Protein AF-A0A9E0SIG8-F1 (afdb_monomer)

Structure (mmCIF, N/CA/C/O backbone):
data_AF-A0A9E0SIG8-F1
#
_entry.id   AF-A0A9E0SIG8-F1
#
loop_
_atom_site.group_PDB
_atom_site.id
_atom_site.type_symbol
_atom_site.label_atom_id
_atom_site.label_alt_id
_atom_site.label_comp_id
_atom_site.label_asym_id
_atom_site.label_entity_id
_atom_site.label_seq_id
_atom_site.pdbx_PDB_ins_code
_atom_site.Cartn_x
_atom_site.Cartn_y
_atom_site.Cartn_z
_atom_site.occupancy
_atom_site.B_iso_or_equiv
_atom_site.auth_seq_id
_atom_site.auth_comp_id
_atom_site.auth_asym_id
_atom_site.auth_atom_id
_atom_site.pdbx_PDB_model_num
ATOM 1 N N . MET A 1 1 ? 1.093 10.801 -7.361 1.00 58.91 1 MET A N 1
ATOM 2 C CA . MET A 1 1 ? 0.793 11.575 -8.590 1.00 58.91 1 MET A CA 1
ATOM 3 C C . MET A 1 1 ? 2.031 12.045 -9.368 1.00 58.91 1 MET A C 1
ATOM 5 O O . MET A 1 1 ? 1.881 12.309 -10.548 1.00 58.91 1 MET A O 1
ATOM 9 N N . LEU A 1 2 ? 3.248 12.079 -8.802 1.00 78.19 2 LEU A N 1
ATOM 10 C CA . LEU A 1 2 ? 4.455 12.501 -9.548 1.00 78.19 2 LEU A CA 1
ATOM 11 C C . LEU A 1 2 ? 5.092 11.414 -10.437 1.00 78.19 2 LEU A C 1
ATOM 13 O O . LEU A 1 2 ? 5.922 11.733 -11.277 1.00 78.19 2 LEU A O 1
ATOM 17 N N . ILE A 1 3 ? 4.701 10.145 -10.284 1.00 78.75 3 ILE A N 1
ATOM 18 C CA . ILE A 1 3 ? 5.321 9.007 -10.988 1.00 78.75 3 ILE A CA 1
ATOM 19 C C . ILE A 1 3 ? 5.154 9.115 -12.511 1.00 78.75 3 ILE A C 1
ATOM 21 O O . ILE A 1 3 ? 6.120 8.951 -13.246 1.00 78.75 3 ILE A O 1
ATOM 25 N N . ILE A 1 4 ? 3.948 9.447 -12.985 1.00 82.31 4 ILE A N 1
ATOM 26 C CA . ILE A 1 4 ? 3.665 9.580 -14.424 1.00 82.31 4 ILE A CA 1
ATOM 27 C C . ILE A 1 4 ? 4.472 10.735 -15.023 1.00 82.31 4 ILE A C 1
ATOM 29 O O . ILE A 1 4 ? 5.094 1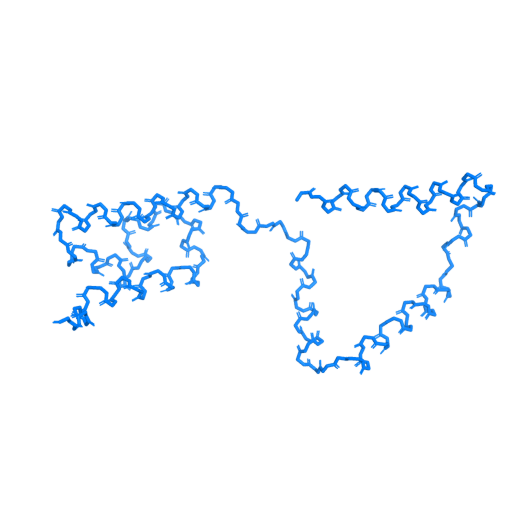0.577 -16.069 1.00 82.31 4 ILE A O 1
ATOM 33 N N . ILE A 1 5 ? 4.514 11.874 -14.327 1.00 88.19 5 ILE A N 1
ATOM 34 C CA . ILE A 1 5 ? 5.310 13.035 -14.738 1.00 88.19 5 ILE A CA 1
ATOM 35 C C . ILE A 1 5 ? 6.795 12.659 -14.786 1.00 88.19 5 ILE A C 1
ATOM 37 O O . ILE A 1 5 ? 7.466 12.957 -15.766 1.00 88.19 5 ILE A O 1
ATOM 41 N N . GLY A 1 6 ? 7.292 11.942 -13.775 1.00 87.62 6 GLY A N 1
ATOM 42 C CA . GLY A 1 6 ? 8.664 11.442 -13.737 1.00 87.62 6 GLY A CA 1
ATOM 43 C C . GLY A 1 6 ? 9.000 10.550 -14.931 1.00 87.62 6 GLY A C 1
ATOM 44 O O . GLY A 1 6 ? 10.016 10.773 -15.581 1.00 87.62 6 GLY A O 1
ATOM 45 N N . TYR A 1 7 ? 8.129 9.598 -15.283 1.00 89.00 7 TYR A N 1
ATOM 46 C CA . TYR A 1 7 ? 8.332 8.767 -16.472 1.00 89.00 7 TYR A CA 1
ATOM 47 C C . TYR A 1 7 ? 8.346 9.586 -17.762 1.00 89.00 7 TYR A C 1
ATOM 49 O O . TYR A 1 7 ? 9.206 9.356 -18.606 1.00 89.00 7 TYR A O 1
ATOM 57 N N . ILE A 1 8 ? 7.453 10.569 -17.908 1.00 92.56 8 ILE A N 1
ATOM 58 C CA . ILE A 1 8 ? 7.448 11.459 -19.077 1.00 92.56 8 ILE A CA 1
ATOM 59 C C . ILE A 1 8 ? 8.768 12.227 -19.172 1.00 92.56 8 ILE A C 1
ATOM 61 O O . ILE A 1 8 ? 9.363 12.268 -20.245 1.00 92.56 8 ILE A O 1
ATOM 65 N N . VAL A 1 9 ? 9.250 12.789 -18.061 1.00 95.06 9 VAL A N 1
ATOM 66 C CA . VAL A 1 9 ? 10.524 13.520 -18.020 1.00 95.06 9 VAL A CA 1
ATOM 67 C C . VAL A 1 9 ? 11.686 12.605 -18.401 1.00 95.06 9 VAL A C 1
ATOM 69 O O . VAL A 1 9 ? 12.466 12.965 -19.274 1.00 95.06 9 VAL A O 1
ATOM 72 N N . VAL A 1 10 ? 11.772 11.399 -17.829 1.00 93.81 10 VAL A N 1
ATOM 73 C CA . VAL A 1 10 ? 12.829 10.425 -18.159 1.00 93.81 10 VAL A CA 1
ATOM 74 C C . VAL A 1 10 ? 12.812 10.073 -19.646 1.00 93.81 10 VAL A C 1
ATOM 76 O O . VAL A 1 10 ? 13.843 10.163 -20.309 1.00 93.81 10 VAL A O 1
ATOM 79 N N . MET A 1 11 ? 11.646 9.716 -20.189 1.00 91.75 11 MET A N 1
ATOM 80 C CA . MET A 1 11 ? 11.507 9.351 -21.601 1.00 91.75 11 MET A CA 1
ATOM 81 C C . MET A 1 11 ? 11.870 10.531 -22.512 1.00 91.75 11 MET A C 1
ATOM 83 O O . MET A 1 11 ? 12.635 10.365 -23.460 1.00 91.75 11 MET A O 1
ATOM 87 N N . ALA A 1 12 ? 11.380 11.734 -22.205 1.00 92.81 12 ALA A N 1
ATOM 88 C CA . ALA A 1 12 ? 11.674 12.937 -22.976 1.00 92.81 12 ALA A CA 1
ATOM 89 C C . ALA A 1 12 ? 13.164 13.303 -22.933 1.00 92.81 12 ALA A C 1
ATOM 91 O O . ALA A 1 12 ? 13.731 13.653 -23.963 1.00 92.81 12 ALA A O 1
ATOM 92 N N . SER A 1 13 ? 13.822 13.184 -21.779 1.00 93.25 13 SER A N 1
ATOM 93 C CA . SER A 1 13 ? 15.255 13.457 -21.656 1.00 93.25 13 SER A CA 1
ATOM 94 C C . SER A 1 13 ? 16.106 12.437 -22.414 1.00 93.25 13 SER A C 1
ATOM 96 O O . SER A 1 13 ? 17.007 12.835 -23.148 1.00 93.25 13 SER A O 1
ATOM 98 N N . VAL A 1 14 ? 15.815 11.138 -22.283 1.00 90.19 14 VAL A N 1
ATOM 99 C CA . VAL A 1 14 ? 16.600 10.069 -22.924 1.00 90.19 14 VAL A CA 1
ATOM 100 C C . VAL A 1 14 ? 16.405 10.075 -24.440 1.00 90.19 14 VAL A C 1
ATOM 102 O O . VAL A 1 14 ? 17.374 10.192 -25.189 1.00 90.19 14 VAL A O 1
ATOM 105 N N . PHE A 1 15 ? 15.158 9.996 -24.911 1.00 89.12 15 PHE A N 1
ATOM 106 C CA . PHE A 1 15 ? 14.876 9.935 -26.347 1.00 89.12 15 PHE A CA 1
ATOM 107 C C . PHE A 1 15 ? 15.035 11.295 -27.022 1.00 89.12 15 PHE A C 1
ATOM 109 O O . PHE A 1 15 ? 15.588 11.371 -28.117 1.00 89.12 15 PHE A O 1
ATOM 116 N N . GLY A 1 16 ? 14.605 12.377 -26.369 1.00 88.62 16 GLY A N 1
ATOM 117 C CA . GLY A 1 16 ? 14.758 13.732 -26.896 1.00 88.62 16 GLY A CA 1
ATOM 118 C C . GLY A 1 16 ? 16.222 14.153 -26.985 1.00 88.62 16 GLY A C 1
ATOM 119 O O . GLY A 1 16 ? 16.634 14.667 -28.019 1.00 88.62 16 GLY A O 1
ATOM 120 N N . GLY A 1 17 ? 17.033 13.875 -25.958 1.00 90.94 17 GLY A N 1
ATOM 121 C CA . GLY A 1 17 ? 18.475 14.138 -25.988 1.00 90.94 17 GLY A CA 1
ATOM 122 C C . GLY A 1 17 ? 19.188 13.388 -27.117 1.00 90.94 17 GLY A C 1
ATOM 123 O O . GLY A 1 17 ? 19.963 13.983 -27.863 1.00 90.94 17 GLY A O 1
ATOM 124 N N . PHE A 1 18 ? 18.872 12.103 -27.296 1.00 87.88 18 PHE A N 1
ATOM 125 C CA . PHE A 1 18 ? 19.456 11.279 -28.356 1.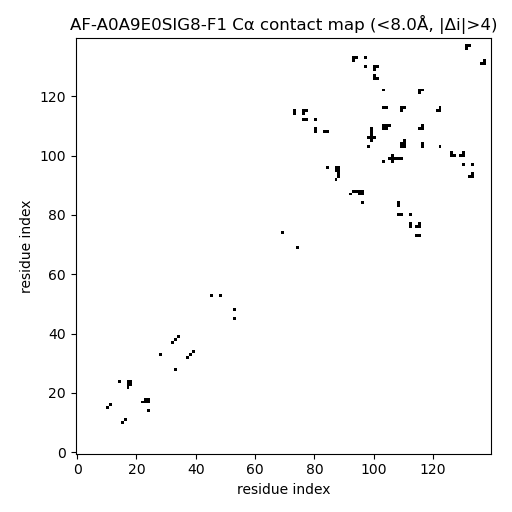00 87.88 18 PHE A CA 1
ATOM 126 C C . PHE A 1 18 ? 19.020 11.712 -29.765 1.00 87.88 18 PHE A C 1
ATOM 128 O O . PHE A 1 18 ? 19.844 11.770 -30.678 1.00 87.88 18 PHE A O 1
ATOM 135 N N . ALA A 1 19 ? 17.745 12.073 -29.940 1.00 88.88 19 ALA A N 1
ATOM 136 C CA . ALA A 1 19 ? 17.232 12.589 -31.206 1.00 88.88 19 ALA A CA 1
ATOM 137 C C . ALA A 1 19 ? 17.842 13.956 -31.563 1.00 88.88 19 ALA A C 1
ATOM 139 O O . ALA A 1 19 ? 18.221 14.171 -32.712 1.00 88.88 19 ALA A O 1
ATOM 140 N N . MET A 1 20 ? 17.997 14.862 -30.587 1.00 90.25 20 MET A N 1
ATOM 141 C CA . MET A 1 20 ? 18.658 16.162 -30.791 1.00 90.25 20 MET A CA 1
ATOM 142 C C . MET A 1 20 ? 20.134 16.018 -31.176 1.00 90.25 20 MET A C 1
ATOM 144 O O . MET A 1 20 ? 20.647 16.833 -31.937 1.00 90.25 20 MET A O 1
ATOM 148 N N . ALA A 1 21 ? 20.807 14.967 -30.704 1.00 87.81 21 ALA A N 1
ATOM 149 C CA . ALA A 1 21 ? 22.166 14.627 -31.118 1.00 87.81 21 ALA A CA 1
ATOM 150 C C . ALA A 1 21 ? 22.251 14.023 -32.541 1.00 87.81 21 ALA A C 1
ATOM 152 O O . ALA A 1 21 ? 23.338 13.664 -32.986 1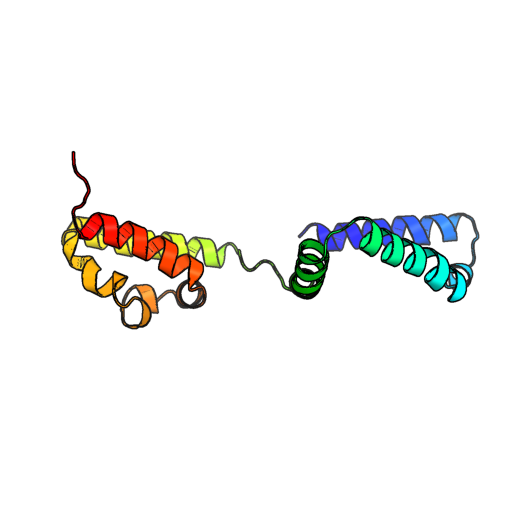.00 87.81 21 ALA A O 1
ATOM 153 N N . GLY A 1 22 ? 21.126 13.897 -33.259 1.00 84.25 22 GLY A N 1
ATOM 154 C CA . GLY A 1 22 ? 21.057 13.324 -34.608 1.00 84.25 22 GLY A CA 1
ATOM 155 C C . GLY A 1 22 ? 20.974 11.794 -34.643 1.00 84.25 22 GLY A C 1
ATOM 156 O O . GLY A 1 22 ? 21.109 11.194 -35.710 1.00 84.25 22 GLY A O 1
ATOM 157 N N . GLY A 1 23 ? 20.760 11.143 -33.495 1.00 83.94 23 GLY A N 1
ATOM 158 C CA . GLY A 1 23 ? 20.668 9.691 -33.388 1.00 83.94 23 GLY A CA 1
ATOM 159 C C . GLY A 1 23 ? 19.349 9.128 -33.929 1.00 83.94 23 GLY A C 1
ATOM 160 O O . GLY A 1 23 ? 18.266 9.649 -33.662 1.00 83.94 23 GLY A O 1
ATOM 161 N N . HIS A 1 24 ? 19.419 8.011 -34.658 1.00 85.50 24 HIS A N 1
ATOM 162 C CA . HIS A 1 24 ? 18.231 7.265 -35.081 1.00 85.50 24 HIS A CA 1
ATOM 163 C C . HIS A 1 24 ? 17.663 6.461 -33.909 1.00 85.50 24 HIS A C 1
ATOM 165 O O . HIS A 1 24 ? 18.273 5.487 -33.479 1.00 85.50 24 HIS A O 1
ATOM 171 N N . LEU A 1 25 ? 16.476 6.824 -33.416 1.00 80.56 25 LEU A N 1
ATOM 172 C CA . LEU A 1 25 ? 15.849 6.198 -32.238 1.00 80.56 25 LEU A CA 1
ATOM 173 C C . LEU A 1 25 ? 15.711 4.669 -32.342 1.00 80.56 25 LEU A C 1
ATOM 175 O O . LEU A 1 25 ? 15.805 3.976 -31.335 1.00 80.56 25 LEU A O 1
ATOM 179 N N . ALA A 1 26 ? 15.545 4.131 -33.554 1.00 80.81 26 ALA A N 1
ATOM 180 C CA . ALA A 1 26 ? 15.494 2.688 -33.788 1.00 80.81 26 ALA A CA 1
ATOM 181 C C . ALA A 1 26 ? 16.800 1.964 -33.405 1.00 80.81 26 ALA A C 1
ATOM 183 O O . ALA A 1 26 ? 16.758 0.798 -33.025 1.00 80.81 26 ALA A O 1
ATOM 184 N N . ALA A 1 27 ? 17.945 2.651 -33.448 1.00 82.69 27 ALA A N 1
ATOM 185 C CA . ALA A 1 27 ? 19.238 2.087 -33.068 1.00 82.69 27 ALA A CA 1
ATOM 186 C C . ALA A 1 27 ? 19.380 1.858 -31.553 1.00 82.69 27 ALA A C 1
ATOM 188 O O . ALA A 1 27 ? 20.245 1.087 -31.151 1.00 82.69 27 ALA A O 1
ATOM 189 N N . LEU A 1 28 ? 18.536 2.496 -30.726 1.00 79.88 28 LEU A N 1
ATOM 190 C CA . LEU A 1 28 ? 18.500 2.287 -29.272 1.00 79.88 28 LEU A CA 1
ATOM 191 C C . LEU A 1 28 ? 17.811 0.974 -28.878 1.00 79.88 28 LEU A C 1
ATOM 193 O O . LEU A 1 28 ? 18.013 0.475 -27.775 1.00 79.88 28 LEU A O 1
ATOM 197 N N . LEU A 1 29 ? 16.964 0.419 -29.749 1.00 80.44 29 LEU A N 1
ATOM 198 C CA . LEU A 1 29 ? 16.235 -0.816 -29.475 1.00 80.44 29 LEU A CA 1
ATOM 199 C C . LEU A 1 29 ? 17.009 -2.017 -30.016 1.00 80.44 29 LEU A C 1
ATOM 201 O O . LEU A 1 29 ? 16.622 -2.630 -31.010 1.00 80.44 29 LEU A O 1
ATOM 205 N N . GLN A 1 30 ? 18.102 -2.367 -29.337 1.00 85.94 30 GLN A N 1
ATOM 206 C CA . GLN A 1 30 ? 18.876 -3.570 -29.633 1.00 85.94 30 GLN A CA 1
ATOM 207 C C . GLN A 1 30 ? 18.506 -4.709 -28.671 1.00 85.94 30 GLN A C 1
ATOM 209 O O . GLN A 1 30 ? 18.767 -4.614 -27.469 1.00 85.94 30 GLN A O 1
ATOM 214 N N . PRO A 1 31 ? 17.946 -5.829 -29.169 1.00 85.81 31 PRO A N 1
ATOM 215 C CA . PRO A 1 31 ? 17.553 -6.952 -28.315 1.00 85.81 31 PRO A CA 1
ATOM 216 C C . PRO A 1 31 ? 18.717 -7.553 -27.516 1.00 85.81 31 PRO A C 1
ATOM 218 O O . PRO A 1 31 ? 18.535 -7.999 -26.385 1.00 85.81 31 PRO A O 1
ATOM 221 N N . ILE A 1 32 ? 19.922 -7.549 -28.096 1.00 90.56 32 ILE A N 1
ATOM 222 C CA . ILE A 1 32 ? 21.124 -8.113 -27.470 1.00 90.56 32 ILE A CA 1
ATOM 223 C C . ILE A 1 32 ? 21.589 -7.235 -26.304 1.00 90.56 32 ILE A C 1
ATOM 225 O O . ILE A 1 32 ? 21.904 -7.756 -25.237 1.00 90.56 32 ILE A O 1
ATOM 229 N N . GLU A 1 33 ? 21.582 -5.910 -26.460 1.00 86.81 33 GLU A N 1
ATOM 230 C CA . GLU A 1 33 ? 21.931 -4.989 -25.372 1.00 86.81 33 GLU A CA 1
ATOM 231 C C . GLU A 1 33 ? 20.928 -5.077 -24.221 1.00 86.81 33 GLU A C 1
ATOM 233 O O . GLU A 1 33 ? 21.327 -5.083 -23.057 1.00 86.81 33 GLU A O 1
ATOM 238 N N . LEU A 1 34 ? 19.638 -5.246 -24.529 1.00 86.38 34 LEU A N 1
ATOM 239 C CA . LEU A 1 34 ? 18.609 -5.452 -23.511 1.00 86.38 34 LEU A CA 1
ATOM 240 C C . LEU A 1 34 ? 18.849 -6.742 -22.709 1.00 86.38 34 LEU A C 1
ATOM 242 O O . LEU A 1 34 ? 18.680 -6.746 -21.491 1.00 86.38 34 LEU A O 1
ATOM 246 N N . LEU A 1 35 ? 19.290 -7.820 -23.367 1.00 92.38 35 LEU A N 1
ATOM 247 C CA . LEU A 1 35 ? 19.668 -9.067 -22.701 1.00 92.38 35 LEU A CA 1
ATOM 248 C C . LEU A 1 35 ? 20.933 -8.901 -21.850 1.00 92.38 35 LEU A C 1
ATOM 250 O O . LEU A 1 35 ? 20.960 -9.372 -20.717 1.00 92.38 35 LEU A O 1
ATOM 254 N N . MET A 1 36 ? 21.968 -8.236 -22.367 1.00 93.44 36 MET A N 1
ATOM 255 C CA . MET A 1 36 ? 23.222 -8.038 -21.635 1.00 93.44 36 MET A CA 1
ATOM 256 C C . MET A 1 36 ? 23.020 -7.146 -20.407 1.00 93.44 36 MET A C 1
ATOM 258 O O . MET A 1 36 ? 23.357 -7.548 -19.297 1.00 93.44 36 MET A O 1
ATOM 262 N N . ILE A 1 37 ? 22.429 -5.962 -20.583 1.00 93.12 37 ILE A N 1
ATOM 263 C CA . ILE A 1 37 ? 22.223 -4.986 -19.505 1.00 93.12 37 ILE A CA 1
ATOM 264 C C . ILE A 1 37 ? 21.131 -5.475 -18.551 1.00 93.12 37 ILE A C 1
ATOM 266 O O . ILE A 1 37 ? 21.334 -5.508 -17.338 1.00 93.12 37 ILE A O 1
ATOM 270 N N . GLY A 1 38 ? 19.981 -5.892 -19.085 1.00 91.31 38 GLY A N 1
ATOM 271 C CA . GLY A 1 38 ? 18.859 -6.379 -18.285 1.00 91.31 38 GLY A CA 1
ATOM 272 C C . GLY A 1 38 ? 19.183 -7.686 -17.564 1.00 91.31 38 GLY A C 1
ATOM 273 O O . GLY A 1 38 ? 18.874 -7.829 -16.382 1.00 91.31 38 GLY A O 1
ATOM 274 N N . GLY A 1 39 ? 19.865 -8.615 -18.236 1.00 91.75 39 GLY A N 1
ATOM 275 C CA . GLY A 1 39 ? 20.326 -9.870 -17.646 1.00 91.75 39 GLY A CA 1
ATOM 276 C C . GLY A 1 39 ? 21.380 -9.655 -16.562 1.00 91.75 39 GLY A C 1
ATOM 277 O O . GLY A 1 39 ? 21.275 -10.258 -15.495 1.00 91.75 39 GLY A O 1
ATOM 278 N N . ALA A 1 40 ? 22.342 -8.751 -16.775 1.00 95.31 40 ALA A N 1
ATOM 279 C CA . ALA A 1 40 ? 23.319 -8.385 -15.750 1.00 95.31 40 ALA A CA 1
ATOM 280 C C . ALA A 1 40 ? 22.654 -7.714 -14.539 1.00 95.31 40 ALA A C 1
ATOM 282 O O . ALA A 1 40 ? 22.961 -8.073 -13.404 1.00 95.31 40 ALA A O 1
ATOM 283 N N . ALA A 1 41 ? 21.706 -6.797 -14.757 1.00 94.75 41 ALA A N 1
ATOM 284 C CA . ALA A 1 41 ? 20.961 -6.147 -13.680 1.00 94.75 41 ALA A CA 1
ATOM 285 C C . ALA A 1 41 ? 20.124 -7.152 -12.870 1.00 94.75 41 ALA A C 1
ATOM 287 O O . ALA A 1 41 ? 20.145 -7.125 -11.638 1.00 94.75 41 ALA A O 1
ATOM 288 N N . ALA A 1 42 ? 19.433 -8.077 -13.545 1.00 93.31 42 ALA A N 1
ATOM 289 C CA . ALA A 1 42 ? 18.692 -9.148 -12.887 1.00 93.31 42 ALA A CA 1
ATOM 290 C C . ALA A 1 42 ? 19.632 -10.079 -12.103 1.00 93.31 42 ALA A C 1
ATOM 292 O O . ALA A 1 42 ? 19.380 -10.365 -10.934 1.00 93.31 42 ALA A O 1
ATOM 293 N N . GLY A 1 43 ? 20.747 -10.504 -12.702 1.00 93.06 43 GLY A N 1
ATOM 294 C CA . GLY A 1 43 ? 21.759 -11.331 -12.041 1.00 93.06 43 GLY A CA 1
ATOM 295 C C . GLY A 1 43 ? 22.351 -10.658 -10.801 1.00 93.06 43 GLY A C 1
ATOM 296 O O . GLY A 1 43 ? 22.403 -11.270 -9.736 1.00 93.06 43 GLY A O 1
ATOM 297 N N . ALA A 1 44 ? 22.711 -9.376 -10.900 1.00 95.06 44 ALA A N 1
ATOM 298 C CA . ALA A 1 44 ? 23.190 -8.577 -9.773 1.00 95.06 44 ALA A CA 1
ATOM 299 C C . ALA A 1 44 ? 22.134 -8.458 -8.663 1.00 95.06 44 ALA A C 1
ATOM 301 O O . ALA A 1 44 ? 22.467 -8.559 -7.483 1.00 95.06 44 ALA A O 1
ATOM 302 N N . PHE A 1 45 ? 20.854 -8.315 -9.024 1.00 94.69 45 PHE A N 1
ATOM 303 C CA . PHE A 1 45 ? 19.756 -8.322 -8.061 1.00 94.69 45 PHE A CA 1
ATOM 304 C C . PHE A 1 45 ? 19.663 -9.655 -7.304 1.00 94.69 45 PHE A C 1
ATOM 306 O O . PHE A 1 45 ? 19.527 -9.639 -6.082 1.00 94.69 45 PHE A O 1
ATOM 313 N N . PHE A 1 46 ? 19.789 -10.798 -7.986 1.00 94.31 46 PHE A N 1
ATOM 314 C CA . PHE A 1 46 ? 19.779 -12.109 -7.328 1.00 94.31 46 PHE A CA 1
ATOM 315 C C . PHE A 1 46 ? 21.000 -12.332 -6.431 1.00 94.31 46 PHE A C 1
ATOM 317 O O . PHE A 1 46 ? 20.850 -12.857 -5.333 1.00 94.31 46 PHE A O 1
ATOM 324 N N . VAL A 1 47 ? 22.192 -11.913 -6.865 1.00 95.19 47 VAL A N 1
ATOM 325 C CA . VAL A 1 47 ? 23.427 -12.042 -6.071 1.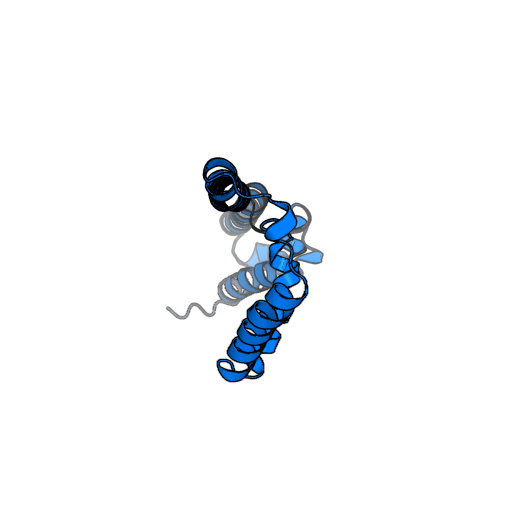00 95.19 47 VAL A CA 1
ATOM 326 C C . VAL A 1 47 ? 23.397 -11.135 -4.836 1.00 95.19 47 VAL A C 1
ATOM 328 O O . VAL A 1 47 ? 23.850 -11.533 -3.767 1.00 95.19 47 VAL A O 1
ATOM 331 N N . GLY A 1 48 ? 22.849 -9.924 -4.963 1.00 94.56 48 GLY A N 1
ATOM 332 C CA . GLY A 1 48 ? 22.842 -8.920 -3.899 1.00 94.56 48 GLY A CA 1
ATOM 333 C C . GLY A 1 48 ? 21.724 -9.060 -2.862 1.00 94.56 48 GLY A C 1
ATOM 334 O O . GLY A 1 48 ? 21.712 -8.301 -1.895 1.00 94.56 48 GLY A O 1
ATOM 335 N N . ASN A 1 49 ? 20.772 -9.983 -3.038 1.00 94.56 49 ASN A N 1
ATOM 336 C CA . ASN A 1 49 ? 19.590 -10.089 -2.179 1.00 94.56 49 ASN A CA 1
ATOM 337 C C . ASN A 1 49 ? 19.375 -11.508 -1.651 1.00 94.56 49 ASN A C 1
ATOM 339 O O . ASN A 1 49 ? 19.627 -12.504 -2.321 1.00 94.56 49 ASN A O 1
ATOM 343 N N . ASN A 1 50 ? 18.819 -11.609 -0.443 1.00 94.06 50 ASN A N 1
ATOM 344 C CA . ASN A 1 50 ? 18.396 -12.896 0.102 1.00 94.06 50 ASN A CA 1
ATOM 345 C C . ASN A 1 50 ? 17.045 -13.348 -0.487 1.00 94.06 50 ASN A C 1
ATOM 347 O O . ASN A 1 50 ? 16.267 -12.563 -1.039 1.00 94.06 50 ASN A O 1
ATOM 351 N N . SER A 1 51 ? 16.728 -14.632 -0.312 1.00 91.69 51 SER A N 1
ATOM 352 C CA . SER A 1 51 ? 15.507 -15.248 -0.849 1.00 91.69 51 SER A CA 1
ATOM 353 C C . SER A 1 51 ? 14.209 -14.598 -0.346 1.00 91.69 51 SER A C 1
ATOM 355 O O . SER A 1 51 ? 13.206 -14.598 -1.063 1.00 91.69 51 SER A O 1
ATOM 357 N N . LYS A 1 52 ? 14.213 -14.006 0.856 1.00 93.50 52 LYS A N 1
ATOM 358 C CA . LYS A 1 52 ? 13.066 -13.277 1.417 1.00 93.50 52 LYS A CA 1
ATOM 359 C C . LYS A 1 52 ? 12.845 -11.948 0.691 1.00 93.50 52 LYS A C 1
ATOM 361 O O . LYS A 1 52 ? 11.718 -11.665 0.293 1.00 93.50 52 LYS A O 1
ATOM 366 N N . ALA A 1 53 ? 13.907 -11.172 0.485 1.00 93.12 53 ALA A N 1
ATOM 367 C CA . ALA A 1 53 ? 13.869 -9.897 -0.225 1.00 93.12 53 ALA A CA 1
ATOM 368 C C . ALA A 1 53 ? 13.431 -10.086 -1.682 1.00 93.12 53 ALA A C 1
ATOM 370 O O . ALA A 1 53 ? 12.522 -9.400 -2.137 1.00 93.12 53 ALA A O 1
ATOM 371 N N . ILE A 1 54 ? 13.977 -11.090 -2.377 1.00 94.00 54 ILE A N 1
ATOM 372 C CA . ILE A 1 54 ? 13.588 -11.419 -3.757 1.00 94.00 54 ILE A CA 1
ATOM 373 C C . ILE A 1 54 ? 12.081 -11.698 -3.852 1.00 94.00 54 ILE A C 1
ATOM 375 O O . ILE A 1 54 ? 11.384 -11.100 -4.673 1.00 94.00 54 ILE A O 1
ATOM 379 N N . LYS A 1 55 ? 11.553 -12.574 -2.985 1.00 92.06 55 LYS A N 1
ATOM 380 C CA . LYS A 1 55 ? 10.119 -12.909 -2.967 1.00 92.06 55 LYS A CA 1
ATOM 381 C C . LYS A 1 55 ? 9.245 -11.697 -2.642 1.00 92.06 55 LYS A C 1
ATOM 383 O O . LYS A 1 55 ? 8.199 -11.526 -3.265 1.00 92.06 55 LYS A O 1
ATOM 388 N N . ALA A 1 56 ? 9.661 -10.863 -1.689 1.00 91.94 56 ALA A N 1
ATOM 389 C CA . ALA A 1 56 ? 8.936 -9.649 -1.324 1.00 91.94 56 ALA A CA 1
ATOM 390 C C . ALA A 1 56 ? 8.873 -8.657 -2.495 1.00 91.94 56 ALA A C 1
ATOM 392 O O . ALA A 1 56 ? 7.792 -8.176 -2.823 1.00 91.94 56 ALA A O 1
ATOM 393 N N . THR A 1 57 ? 9.997 -8.415 -3.176 1.00 92.69 57 THR A N 1
ATOM 394 C CA . THR A 1 57 ? 10.057 -7.530 -4.346 1.00 92.69 57 THR A CA 1
ATOM 395 C C . THR A 1 57 ? 9.139 -8.023 -5.459 1.00 92.69 57 THR A C 1
ATOM 397 O O . THR A 1 57 ? 8.304 -7.258 -5.937 1.00 92.69 57 THR A O 1
ATOM 400 N N . LEU A 1 58 ? 9.212 -9.310 -5.821 1.00 89.69 58 LEU A N 1
ATOM 401 C CA . LEU A 1 58 ? 8.357 -9.888 -6.866 1.00 89.69 58 LEU A CA 1
ATOM 402 C C . LEU A 1 58 ? 6.862 -9.800 -6.518 1.00 89.69 58 LEU A C 1
ATOM 404 O O . LEU A 1 58 ? 6.051 -9.485 -7.387 1.00 89.69 58 LEU A O 1
ATOM 408 N N . LYS A 1 59 ? 6.490 -10.016 -5.248 1.00 89.94 59 LYS A N 1
ATOM 409 C CA . LYS A 1 59 ? 5.100 -9.882 -4.778 1.00 89.94 59 LYS A CA 1
ATOM 410 C C . LYS A 1 59 ? 4.593 -8.435 -4.845 1.00 89.94 59 LYS A C 1
ATOM 412 O O . LYS A 1 59 ? 3.397 -8.220 -5.035 1.00 89.94 59 LYS A O 1
ATOM 417 N N . SER A 1 60 ? 5.485 -7.457 -4.711 1.00 87.31 60 SER A N 1
ATOM 418 C CA . SER A 1 60 ? 5.147 -6.032 -4.720 1.00 87.31 60 SER A CA 1
ATOM 419 C C . SER A 1 60 ? 5.072 -5.422 -6.124 1.00 87.31 60 SER A C 1
ATOM 421 O O . SER A 1 60 ? 4.376 -4.424 -6.289 1.00 87.31 60 SER A O 1
ATOM 423 N N . ILE A 1 61 ? 5.690 -6.011 -7.157 1.00 86.81 61 ILE A N 1
ATOM 424 C CA . ILE A 1 61 ? 5.636 -5.482 -8.540 1.00 86.81 61 ILE A CA 1
ATOM 425 C C . ILE A 1 61 ? 4.196 -5.199 -9.015 1.00 86.81 61 ILE A C 1
ATOM 427 O O . ILE A 1 61 ? 3.938 -4.082 -9.465 1.00 86.81 61 ILE A O 1
ATOM 431 N N . PRO A 1 62 ? 3.216 -6.116 -8.867 1.00 82.62 62 PRO A N 1
ATOM 432 C CA . PRO A 1 62 ? 1.839 -5.850 -9.288 1.00 82.62 62 PRO A CA 1
ATOM 433 C C . PRO A 1 62 ? 1.176 -4.698 -8.526 1.00 82.62 62 PRO A C 1
ATOM 435 O O . PRO A 1 62 ? 0.242 -4.080 -9.032 1.00 82.62 62 PRO A O 1
ATOM 438 N N . THR A 1 63 ? 1.631 -4.406 -7.303 1.00 81.19 63 THR A N 1
ATOM 439 C CA . THR A 1 63 ? 1.081 -3.304 -6.502 1.00 81.19 63 THR A CA 1
ATOM 440 C C . THR A 1 63 ? 1.530 -1.936 -7.003 1.00 81.19 63 THR A C 1
ATOM 442 O O . THR A 1 63 ? 0.791 -0.979 -6.817 1.00 81.19 63 THR A O 1
ATOM 445 N N . LEU A 1 64 ? 2.659 -1.848 -7.720 1.00 78.56 64 LEU A N 1
ATOM 446 C CA . LEU A 1 64 ? 3.146 -0.598 -8.319 1.00 78.56 64 LEU A CA 1
ATOM 447 C C . LEU A 1 64 ? 2.211 -0.069 -9.416 1.00 78.56 64 LEU A C 1
ATOM 449 O O . LEU A 1 64 ? 2.137 1.136 -9.640 1.00 78.56 64 LEU A O 1
ATOM 453 N N . PHE A 1 65 ? 1.486 -0.969 -10.084 1.00 75.94 65 PHE A N 1
ATOM 454 C CA . PHE A 1 65 ? 0.498 -0.621 -11.107 1.00 75.94 65 PHE A CA 1
ATOM 455 C C . PHE A 1 65 ? -0.889 -0.327 -10.525 1.00 75.94 65 PHE A C 1
ATOM 457 O O . PHE A 1 65 ? -1.751 0.202 -11.226 1.00 75.94 65 PHE A O 1
ATOM 464 N N . LYS A 1 66 ? -1.129 -0.664 -9.251 1.00 70.81 66 LYS A N 1
ATOM 465 C CA . LYS A 1 66 ? -2.375 -0.330 -8.558 1.00 70.81 66 LYS A CA 1
ATOM 466 C C . LYS A 1 66 ? -2.259 1.082 -7.982 1.00 70.81 66 LYS A C 1
ATOM 468 O O . LY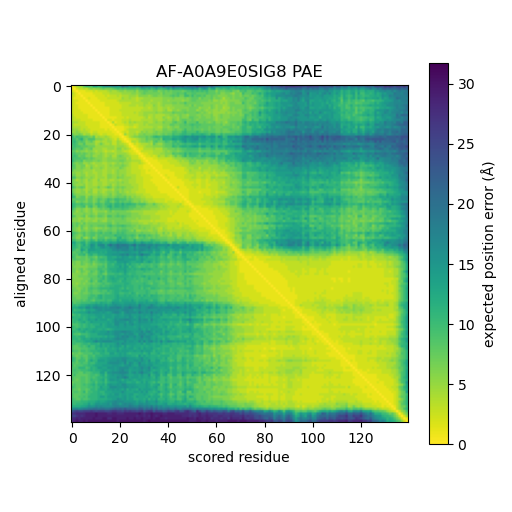S A 1 66 ? -1.239 1.452 -7.410 1.00 70.81 66 LYS A O 1
ATOM 473 N N . GLY A 1 67 ? -3.316 1.881 -8.134 1.00 69.81 67 GLY A N 1
ATOM 474 C CA . GLY A 1 67 ? -3.399 3.192 -7.489 1.00 69.81 67 GLY A CA 1
ATOM 475 C C . GLY A 1 67 ? -3.269 3.078 -5.966 1.00 69.81 67 GLY A C 1
ATOM 476 O O . GLY A 1 67 ? -3.550 2.025 -5.390 1.00 69.81 67 GLY A O 1
ATOM 477 N N . SER A 1 68 ? -2.844 4.166 -5.314 1.00 74.94 68 SER A N 1
ATOM 478 C CA . SER A 1 68 ? -2.776 4.224 -3.849 1.00 74.94 68 SER A CA 1
ATOM 479 C C . SER A 1 68 ? -4.121 3.816 -3.249 1.00 74.94 68 SER A C 1
ATOM 481 O O . SER A 1 68 ? -5.141 4.434 -3.553 1.00 74.94 68 SER A O 1
ATOM 483 N N . ARG A 1 69 ? -4.109 2.800 -2.379 1.00 71.88 69 ARG A N 1
ATOM 484 C CA . ARG A 1 69 ? -5.280 2.425 -1.571 1.00 71.88 69 ARG A CA 1
ATOM 485 C C . ARG A 1 69 ? -5.683 3.557 -0.627 1.00 71.88 69 ARG A C 1
ATOM 487 O O . ARG A 1 69 ? -6.863 3.783 -0.398 1.00 71.88 69 ARG A O 1
ATOM 494 N N . TYR A 1 70 ? -4.699 4.316 -0.151 1.00 81.12 70 TYR A N 1
ATOM 495 C CA . TYR A 1 70 ? -4.902 5.478 0.701 1.00 81.12 70 TYR A CA 1
ATOM 496 C C . TYR A 1 70 ? -5.280 6.681 -0.157 1.00 81.12 70 TYR A C 1
ATOM 498 O O . TYR A 1 70 ? -4.436 7.293 -0.822 1.00 81.12 70 TYR A O 1
ATOM 506 N N . THR A 1 71 ? -6.572 6.986 -0.163 1.00 86.44 71 THR A N 1
ATOM 507 C CA . THR A 1 71 ? -7.148 8.156 -0.822 1.00 86.44 71 THR A CA 1
ATOM 508 C C . THR A 1 71 ? -7.707 9.109 0.224 1.00 86.44 71 THR A C 1
ATOM 510 O O . THR A 1 71 ? -7.998 8.712 1.352 1.00 86.44 71 THR A O 1
ATOM 513 N N . LYS A 1 72 ? -7.910 10.377 -0.151 1.00 88.12 72 LYS A N 1
ATOM 514 C CA . LYS A 1 72 ? -8.598 11.342 0.720 1.00 88.12 72 LYS A CA 1
ATOM 515 C C . LYS A 1 72 ? -9.966 10.813 1.175 1.00 88.12 72 LYS A C 1
ATOM 517 O O . LYS A 1 72 ? -10.320 11.018 2.326 1.00 88.12 72 LYS A O 1
ATOM 522 N N . GLY A 1 73 ? -10.698 10.122 0.296 1.00 89.69 73 GLY A N 1
ATOM 523 C CA . GLY A 1 73 ? -11.989 9.509 0.624 1.00 89.69 73 GLY A CA 1
ATOM 524 C C . GLY A 1 73 ? -11.873 8.488 1.753 1.00 89.69 73 GLY A C 1
ATOM 525 O O . GLY A 1 73 ? -12.550 8.637 2.763 1.00 89.69 73 GLY A O 1
ATOM 526 N N . LEU A 1 74 ? -10.929 7.545 1.641 1.00 90.06 74 LEU A N 1
ATOM 527 C CA . LEU A 1 74 ? -10.691 6.536 2.678 1.00 90.06 74 LEU A CA 1
ATOM 528 C C . LEU A 1 74 ? -10.309 7.169 4.028 1.00 90.06 74 LEU A C 1
ATOM 530 O O . LEU A 1 74 ? -10.788 6.743 5.072 1.00 90.06 74 LEU A O 1
ATOM 534 N N . TYR A 1 75 ? -9.488 8.227 4.023 1.00 91.75 75 TYR A N 1
ATOM 535 C CA . TYR A 1 75 ? -9.167 8.957 5.255 1.00 91.75 75 TYR A CA 1
ATOM 536 C C . TYR A 1 75 ? -10.390 9.637 5.874 1.00 91.75 75 TYR A C 1
ATOM 538 O O . TYR A 1 75 ? -10.540 9.623 7.093 1.00 91.75 75 TYR A O 1
ATOM 546 N N . MET A 1 76 ? -11.262 10.229 5.055 1.00 93.94 76 MET A N 1
ATOM 547 C CA . MET A 1 76 ? -12.497 10.839 5.549 1.00 93.94 76 MET A CA 1
ATOM 548 C C . MET A 1 76 ? -13.451 9.788 6.123 1.00 93.94 76 MET A C 1
ATOM 550 O O . MET A 1 76 ? -14.016 10.021 7.188 1.00 93.94 76 MET A O 1
ATOM 554 N N . GLU A 1 77 ? -13.597 8.631 5.470 1.00 93.50 77 GLU A N 1
ATOM 555 C CA . GLU A 1 77 ? -14.375 7.499 5.992 1.00 93.50 77 GLU A CA 1
ATOM 556 C C . GLU A 1 77 ? -13.838 7.039 7.352 1.00 93.50 77 GLU A C 1
ATOM 558 O O . GLU A 1 77 ? -14.600 6.976 8.314 1.00 93.50 77 GLU A O 1
ATOM 563 N N . LEU A 1 78 ? -12.522 6.829 7.470 1.00 94.25 78 LEU A N 1
ATOM 564 C CA . LEU A 1 78 ? -11.884 6.425 8.726 1.00 94.25 78 LEU A CA 1
ATOM 565 C C . LEU A 1 78 ? -12.119 7.438 9.857 1.00 94.25 78 LEU A C 1
ATOM 567 O O . LEU A 1 78 ? -12.480 7.061 10.970 1.00 94.25 78 LEU A O 1
ATOM 571 N N . MET A 1 79 ? -11.917 8.730 9.585 1.00 94.62 79 MET A N 1
ATOM 572 C CA . MET A 1 79 ? -12.112 9.782 10.590 1.00 94.62 79 MET A CA 1
ATOM 573 C C . MET A 1 79 ? -13.576 9.907 11.018 1.00 94.62 79 MET A C 1
ATOM 575 O O . MET A 1 79 ? -13.850 10.153 12.191 1.00 94.62 79 MET A O 1
ATOM 579 N N . THR A 1 80 ? -14.516 9.722 10.089 1.00 95.88 80 THR A N 1
ATOM 580 C CA . THR A 1 80 ? -15.951 9.808 10.394 1.00 95.88 80 THR A CA 1
ATOM 581 C C . THR A 1 80 ? -16.417 8.590 11.194 1.00 95.88 80 THR A C 1
ATOM 583 O O . THR A 1 80 ? -17.137 8.758 12.176 1.00 95.88 80 THR A O 1
ATOM 586 N N . LEU A 1 81 ? -15.926 7.390 10.862 1.00 95.69 81 LEU A N 1
ATOM 587 C CA . LEU A 1 81 ? -16.151 6.170 11.642 1.00 95.69 81 LEU A CA 1
ATOM 588 C C . LEU A 1 81 ? -15.666 6.329 13.090 1.00 95.69 81 LEU A C 1
ATOM 590 O O . LEU A 1 81 ? -16.426 6.094 14.030 1.00 95.69 81 LEU A O 1
ATOM 594 N N . LEU A 1 82 ? -14.428 6.796 13.278 1.00 94.62 82 LEU A N 1
ATOM 595 C CA . LEU A 1 82 ? -13.877 7.074 14.607 1.00 94.62 82 LEU A CA 1
ATOM 596 C C . LEU A 1 82 ? -14.698 8.124 15.359 1.00 94.62 82 LEU A C 1
ATOM 598 O O . LEU A 1 82 ? -14.958 7.970 16.552 1.00 94.62 82 LEU A O 1
ATOM 602 N N . PHE A 1 83 ? -15.134 9.183 14.675 1.00 95.62 83 PHE A N 1
ATOM 603 C CA . PHE A 1 83 ? -15.983 10.202 15.278 1.00 95.62 83 PHE A CA 1
ATOM 604 C C . PHE A 1 83 ? -17.328 9.634 15.745 1.00 95.62 83 PHE A C 1
ATOM 606 O O . PHE A 1 83 ? -17.756 9.958 16.853 1.00 95.62 83 PHE A O 1
ATOM 613 N N . GLU A 1 84 ? -17.990 8.792 14.945 1.00 95.06 84 GLU A N 1
ATOM 614 C CA . GLU A 1 84 ? -19.252 8.146 15.327 1.00 95.06 84 GLU A CA 1
ATOM 615 C C . GLU A 1 84 ? -19.070 7.226 16.540 1.00 95.06 84 GLU A C 1
ATOM 617 O O . GLU A 1 84 ? -19.815 7.364 17.514 1.00 95.06 84 GLU A O 1
ATOM 622 N N . LEU A 1 85 ? -18.048 6.362 16.527 1.00 94.12 85 LEU A N 1
ATOM 623 C CA . LEU A 1 85 ? -17.743 5.449 17.635 1.00 94.12 85 LEU A CA 1
ATOM 624 C C . LEU A 1 85 ? -17.458 6.212 18.933 1.00 94.12 85 LEU A C 1
ATOM 626 O O . LEU A 1 85 ? -18.105 5.977 19.952 1.00 94.12 85 LEU A O 1
ATOM 630 N N . LEU A 1 86 ? -16.546 7.185 18.899 1.00 93.25 86 LEU A N 1
ATOM 631 C CA . LEU A 1 86 ? -16.179 7.962 20.086 1.00 93.25 86 LEU A CA 1
ATOM 632 C C . LEU A 1 86 ? -17.320 8.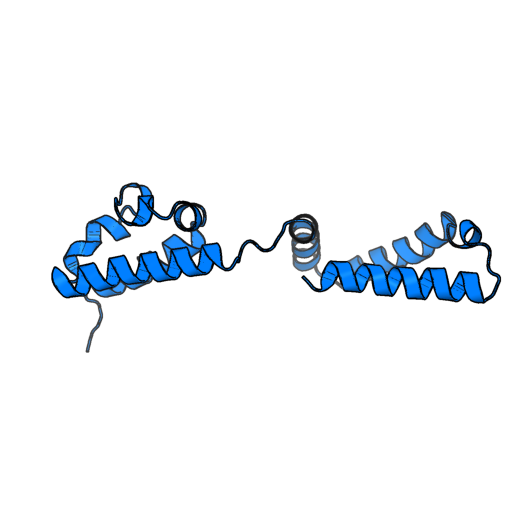873 20.563 1.00 93.25 86 LEU A C 1
ATOM 634 O O . LEU A 1 86 ? -17.475 9.103 21.764 1.00 93.25 86 LEU A O 1
ATOM 638 N N . SER A 1 87 ? -18.154 9.375 19.650 1.00 95.31 87 SER A N 1
ATOM 639 C CA . SER A 1 87 ? -19.348 10.143 20.016 1.00 95.31 87 SER A CA 1
ATOM 640 C C . SER A 1 87 ? -20.393 9.276 20.709 1.00 95.31 87 SER A C 1
ATOM 642 O O . SER A 1 87 ? -21.031 9.754 21.649 1.00 95.31 87 SER A O 1
ATOM 644 N N . LYS A 1 88 ? -20.566 8.023 20.272 1.00 93.69 88 LYS A N 1
ATOM 645 C CA . LYS A 1 88 ? -21.439 7.049 20.934 1.00 93.69 88 LYS A CA 1
ATOM 646 C C . LYS A 1 88 ? -20.908 6.713 22.328 1.00 93.69 88 LYS A C 1
ATOM 648 O O . LYS A 1 88 ? -21.638 6.899 23.296 1.00 93.69 88 LYS A O 1
ATOM 653 N N . VAL A 1 89 ? -19.610 6.418 22.454 1.00 93.56 89 VAL A N 1
ATOM 654 C CA . VAL A 1 89 ? -18.933 6.230 23.753 1.00 93.56 89 VAL A CA 1
ATOM 655 C C . VAL A 1 89 ? -19.171 7.409 24.696 1.00 93.56 89 VAL A C 1
ATOM 657 O O . VAL A 1 89 ? -19.500 7.221 25.863 1.00 93.56 89 VAL A O 1
ATOM 660 N N . ARG A 1 90 ? -19.044 8.644 24.201 1.00 92.81 90 ARG A N 1
ATOM 661 C CA . ARG A 1 90 ? -19.247 9.849 25.016 1.00 92.81 90 ARG A CA 1
ATOM 662 C C . ARG A 1 90 ? -20.693 10.012 25.503 1.00 92.81 90 ARG A C 1
ATOM 664 O O . ARG A 1 90 ? -20.896 10.586 26.569 1.00 92.81 90 ARG A O 1
ATOM 671 N N . LYS A 1 91 ? -21.685 9.596 24.712 1.00 94.31 91 LYS A N 1
ATOM 672 C CA . LYS A 1 91 ? -23.116 9.784 25.014 1.00 94.31 91 LYS A CA 1
ATOM 673 C C . LYS A 1 91 ? -23.710 8.637 25.828 1.00 94.31 91 LYS A C 1
ATOM 675 O O . LYS A 1 91 ? -24.519 8.888 26.712 1.00 94.31 91 LYS A O 1
ATOM 680 N N . GLU A 1 92 ? -23.326 7.407 25.507 1.00 92.69 92 GLU A N 1
ATOM 681 C CA . GLU A 1 92 ? -23.954 6.170 25.988 1.00 92.69 92 GLU A CA 1
ATOM 682 C C . GLU A 1 92 ? -23.006 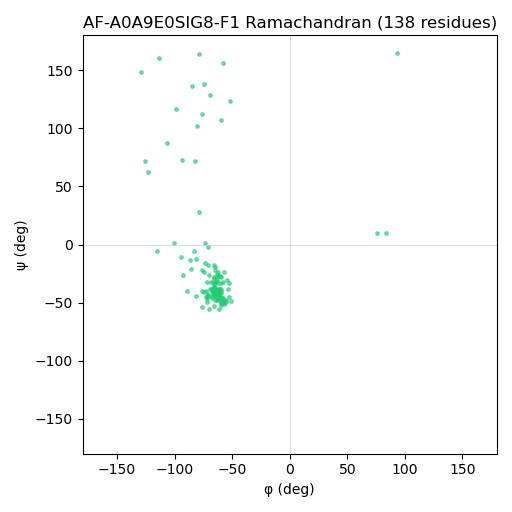5.329 26.864 1.00 92.69 92 GLU A C 1
ATOM 684 O O . GLU A 1 92 ? -23.429 4.347 27.468 1.00 92.69 92 GLU A O 1
ATOM 689 N N . GLY A 1 93 ? -21.734 5.730 26.985 1.00 89.12 93 GLY A N 1
ATOM 690 C CA . GLY A 1 93 ? -20.703 5.043 27.768 1.00 89.12 93 GLY A CA 1
ATOM 691 C C . GLY A 1 93 ? -19.868 4.055 26.947 1.00 89.12 93 GLY A C 1
ATOM 692 O O . GLY A 1 93 ? -20.239 3.672 25.840 1.00 89.12 93 GLY A O 1
ATOM 693 N N . LEU A 1 94 ? -18.725 3.622 27.492 1.00 87.25 94 LEU A N 1
ATOM 694 C CA . LEU A 1 94 ? -17.776 2.721 26.811 1.00 87.25 94 LEU A CA 1
ATOM 695 C C . LEU A 1 94 ? -18.393 1.373 26.413 1.00 87.25 94 LEU A C 1
ATOM 697 O O . LEU A 1 94 ? -18.149 0.903 25.309 1.00 87.25 94 LEU A O 1
ATOM 701 N N . MET A 1 95 ? -19.257 0.796 27.252 1.00 88.88 95 MET A N 1
ATOM 702 C CA . MET A 1 95 ? -19.916 -0.489 26.964 1.00 88.88 95 MET A CA 1
ATOM 703 C C . MET A 1 95 ? -20.862 -0.431 25.753 1.00 88.88 95 MET A C 1
ATOM 705 O O . MET A 1 95 ? -21.189 -1.458 25.170 1.00 88.88 95 MET A O 1
ATOM 709 N N . SER A 1 96 ? -21.300 0.764 25.335 1.00 91.12 96 SER A N 1
ATOM 710 C CA . SER A 1 96 ? -22.252 0.917 24.224 1.00 91.12 96 SER A CA 1
ATOM 711 C C . SER A 1 96 ? -21.697 0.469 22.867 1.00 91.12 96 SER A C 1
ATOM 713 O O . SER A 1 96 ? -22.483 0.171 21.964 1.00 91.12 96 SER A O 1
ATOM 715 N N . ILE A 1 97 ? -20.369 0.422 22.713 1.00 92.56 97 ILE A N 1
ATOM 716 C CA . ILE A 1 97 ? -19.693 0.027 21.469 1.00 92.56 97 ILE A CA 1
ATOM 717 C C . ILE A 1 97 ? -19.183 -1.418 21.484 1.00 92.56 97 ILE A C 1
ATOM 719 O O . ILE A 1 97 ? -18.597 -1.840 20.496 1.00 92.56 97 ILE A O 1
ATOM 723 N N . GLU A 1 98 ? -19.396 -2.183 22.558 1.00 90.75 98 GLU A N 1
ATOM 724 C CA . GLU A 1 98 ? -18.880 -3.556 22.693 1.00 90.75 98 GLU A CA 1
ATOM 725 C C . GLU A 1 98 ? -19.342 -4.456 21.535 1.00 90.75 98 GLU A C 1
ATOM 727 O O . GLU A 1 98 ? -18.526 -5.064 20.849 1.00 90.75 98 GLU A O 1
ATOM 732 N N . GLY A 1 99 ? -20.641 -4.447 21.220 1.00 90.81 99 GLY A N 1
ATOM 733 C CA . GLY A 1 99 ? -21.165 -5.191 20.070 1.00 90.81 99 GLY A CA 1
ATOM 734 C C . GLY A 1 99 ? -20.624 -4.696 18.724 1.00 90.81 99 GLY A C 1
ATOM 735 O O . GLY A 1 99 ? -20.429 -5.493 17.811 1.00 90.81 99 GLY A O 1
ATOM 736 N N . ASP A 1 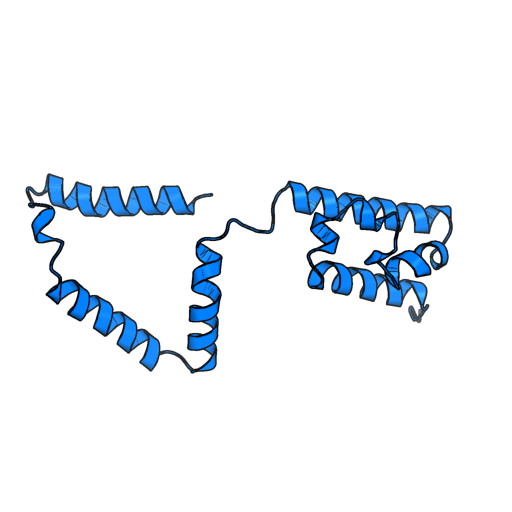100 ? -20.328 -3.396 18.609 1.00 91.75 100 ASP A N 1
ATOM 737 C CA . ASP A 1 100 ? -19.793 -2.815 17.375 1.00 91.75 100 ASP A CA 1
ATOM 738 C C . ASP A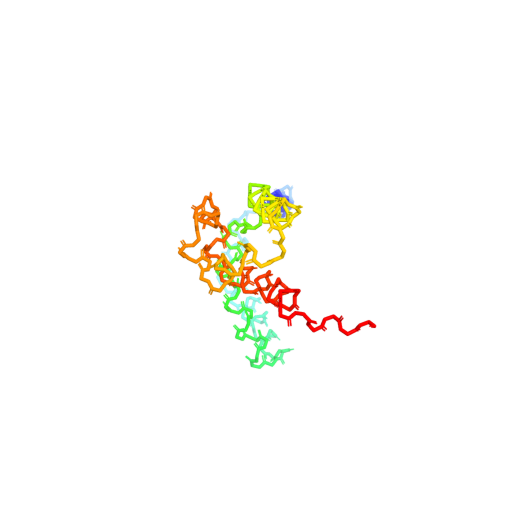 1 100 ? -18.335 -3.232 17.118 1.00 91.75 100 ASP A C 1
ATOM 740 O O . ASP A 1 100 ? -17.933 -3.352 15.964 1.00 91.75 100 ASP A O 1
ATOM 744 N N . ILE A 1 101 ? -17.538 -3.438 18.172 1.00 92.62 101 ILE A N 1
ATOM 745 C CA . ILE A 1 101 ? -16.114 -3.805 18.069 1.00 92.62 101 ILE A CA 1
ATOM 746 C C . ILE A 1 101 ? -15.879 -5.318 18.098 1.00 92.62 101 ILE A C 1
ATOM 748 O O . ILE A 1 101 ? -14.888 -5.784 17.539 1.00 92.62 101 ILE A O 1
ATOM 752 N N . GLU A 1 102 ? -16.768 -6.096 18.718 1.00 91.50 102 GLU A N 1
ATOM 753 C CA . GLU A 1 102 ? -16.703 -7.562 18.696 1.00 91.50 102 GLU A CA 1
ATOM 754 C C . GLU A 1 102 ? -17.088 -8.116 17.322 1.00 91.50 102 GLU A C 1
ATOM 756 O O . GLU A 1 102 ? -16.375 -8.958 16.777 1.00 91.50 102 GLU A O 1
ATOM 761 N N . ALA A 1 103 ? -18.154 -7.580 16.721 1.00 92.75 103 ALA A N 1
ATOM 762 C CA . ALA A 1 103 ? -18.639 -7.977 15.403 1.00 92.75 103 ALA A CA 1
ATOM 763 C C . ALA A 1 103 ? -18.771 -6.756 14.466 1.00 92.75 103 ALA A C 1
ATOM 765 O O . ALA A 1 103 ? -19.885 -6.341 14.134 1.00 92.75 103 ALA A O 1
ATOM 766 N N . PRO A 1 104 ? -17.651 -6.173 13.989 1.00 91.19 104 PRO A N 1
ATOM 767 C CA . PRO A 1 104 ? -17.686 -4.987 13.130 1.00 91.19 104 PRO A CA 1
ATOM 768 C C . PRO A 1 104 ? -18.435 -5.222 11.811 1.00 91.19 104 PRO A C 1
ATOM 770 O O . PRO A 1 104 ? -19.023 -4.290 11.274 1.00 91.19 104 PRO A O 1
ATOM 773 N N . GLU A 1 105 ? -18.486 -6.455 11.300 1.00 90.00 105 GLU A N 1
ATOM 774 C CA . GLU A 1 105 ? -19.250 -6.785 10.085 1.00 90.00 105 GLU A CA 1
ATOM 775 C C . GLU A 1 105 ? -20.774 -6.727 10.288 1.00 90.00 105 GLU A C 1
ATOM 777 O O . GLU A 1 105 ? -21.512 -6.459 9.342 1.00 90.00 105 GLU A O 1
ATOM 782 N N . GLU A 1 106 ? -21.247 -6.934 11.519 1.00 91.62 106 GLU A N 1
ATOM 783 C CA . GLU A 1 106 ? -22.669 -6.871 11.882 1.00 91.62 106 GLU A CA 1
ATOM 784 C C . GLU A 1 106 ? -23.066 -5.486 12.418 1.00 91.62 106 GLU A C 1
ATOM 786 O O . GLU A 1 106 ? -24.252 -5.177 12.567 1.00 91.62 106 GLU A O 1
ATOM 791 N N . SER A 1 107 ? -22.083 -4.621 12.686 1.00 92.50 107 SER A N 1
ATOM 792 C CA . SER A 1 107 ? -22.317 -3.297 13.243 1.00 92.50 107 SER A CA 1
ATOM 793 C C . SER A 1 107 ? -23.011 -2.364 12.239 1.00 92.50 107 SER A C 1
ATOM 795 O O . SER A 1 107 ? -22.493 -2.114 11.140 1.00 92.50 107 SER A O 1
ATOM 797 N N . PRO A 1 108 ? -24.122 -1.714 12.637 1.00 92.06 108 PRO A N 1
ATOM 798 C CA . PRO A 1 108 ? -24.753 -0.664 11.842 1.00 92.06 108 PRO A CA 1
ATOM 799 C C . PRO A 1 108 ? -23.859 0.565 11.624 1.00 92.06 108 PRO A C 1
ATOM 801 O O . PRO A 1 108 ? -24.078 1.314 10.672 1.00 92.06 108 PRO A O 1
ATOM 804 N N . ILE A 1 109 ? -22.878 0.806 12.505 1.00 93.00 109 ILE A N 1
ATOM 805 C CA . ILE A 1 109 ? -21.937 1.927 12.385 1.00 93.00 109 ILE A CA 1
ATOM 806 C C . ILE A 1 109 ? -20.907 1.602 11.307 1.00 93.00 109 ILE A C 1
ATOM 808 O O . ILE A 1 109 ? -20.762 2.365 10.353 1.00 93.00 109 ILE A O 1
ATOM 812 N N . PHE A 1 110 ? -20.242 0.451 11.410 1.00 93.50 110 PHE A N 1
ATOM 813 C CA . PHE A 1 110 ? -19.224 0.039 10.443 1.00 93.50 110 PHE A CA 1
ATOM 814 C C . PHE A 1 110 ? -19.809 -0.235 9.052 1.00 93.50 110 PHE A C 1
ATOM 816 O O . PHE A 1 110 ? -19.164 0.085 8.055 1.00 93.50 110 PHE A O 1
ATOM 823 N N . SER A 1 111 ? -21.053 -0.721 8.961 1.00 93.06 111 SER A N 1
ATOM 824 C CA . SER A 1 111 ? -21.755 -0.950 7.686 1.00 93.06 111 SER A CA 1
ATOM 825 C C . SER A 1 111 ? -21.875 0.307 6.808 1.00 93.06 111 SER A C 1
ATOM 827 O O . SER A 1 111 ? -22.001 0.200 5.588 1.00 93.06 111 SER A O 1
ATOM 829 N N . LYS A 1 112 ? -21.804 1.512 7.396 1.00 93.00 112 LYS A N 1
ATOM 830 C CA . LYS A 1 112 ? -21.785 2.785 6.649 1.00 93.00 112 LYS A CA 1
ATOM 831 C C . LYS A 1 112 ? -20.450 3.051 5.944 1.00 93.00 112 LYS A C 1
ATOM 833 O O . LYS A 1 112 ? -20.396 3.907 5.064 1.00 93.00 112 LYS A O 1
ATOM 838 N N . TYR A 1 113 ? -19.391 2.334 6.321 1.00 94.00 113 TYR A N 1
ATOM 839 C CA . TYR A 1 113 ? -18.010 2.553 5.889 1.00 94.00 113 TYR A CA 1
ATOM 840 C C . TYR A 1 113 ? -17.418 1.289 5.234 1.00 94.00 113 TYR A C 1
ATOM 842 O O . TYR A 1 113 ? -16.431 0.732 5.726 1.00 94.00 113 TYR A O 1
ATOM 850 N N . PRO A 1 114 ? -17.982 0.823 4.100 1.00 90.31 114 PRO A N 1
ATOM 851 C CA . PRO A 1 114 ? -17.549 -0.412 3.442 1.00 90.31 114 PRO A CA 1
ATOM 852 C C . PRO A 1 114 ? -16.091 -0.362 2.961 1.00 90.31 114 PRO A C 1
ATOM 854 O O . PRO A 1 114 ? -15.437 -1.400 2.886 1.00 90.31 114 PRO A O 1
ATOM 857 N N . GLY A 1 115 ? -15.557 0.831 2.662 1.00 89.56 115 GLY A N 1
ATOM 858 C CA . GLY A 1 115 ? -14.153 1.012 2.291 1.00 89.56 115 GLY A CA 1
ATOM 859 C C . GLY A 1 115 ? -13.183 0.668 3.424 1.00 89.56 115 GLY A C 1
ATOM 860 O O . GLY A 1 115 ? -12.107 0.135 3.158 1.00 89.56 115 GLY A O 1
ATOM 861 N N . ILE A 1 116 ? -13.585 0.912 4.675 1.00 92.00 116 ILE A N 1
ATOM 862 C CA . ILE A 1 116 ? -12.819 0.546 5.872 1.00 92.00 116 ILE A CA 1
ATOM 863 C C . ILE A 1 116 ? -13.035 -0.925 6.223 1.00 92.00 116 ILE A C 1
ATOM 865 O O . ILE A 1 116 ? -12.057 -1.626 6.460 1.00 92.00 116 ILE A O 1
ATOM 869 N N . LEU A 1 117 ? -14.280 -1.415 6.180 1.00 91.50 117 LEU A N 1
ATOM 870 C CA . LEU A 1 117 ? -14.595 -2.828 6.442 1.00 91.50 117 LEU A CA 1
ATOM 871 C C . LEU A 1 117 ? -13.868 -3.799 5.502 1.00 91.50 117 LEU A C 1
ATOM 873 O O . LEU A 1 117 ? -13.506 -4.899 5.906 1.00 91.50 117 LEU A O 1
ATOM 877 N N . ALA A 1 118 ? -13.608 -3.390 4.259 1.00 89.88 118 ALA A N 1
ATOM 878 C CA . ALA A 1 118 ? -12.847 -4.195 3.309 1.00 89.88 118 ALA A CA 1
ATOM 879 C C . ALA A 1 118 ? -11.367 -4.398 3.710 1.00 89.88 118 ALA A C 1
ATOM 881 O O . ALA A 1 118 ? -10.706 -5.294 3.174 1.00 89.88 118 ALA A O 1
ATOM 882 N N . ASP A 1 119 ? -10.826 -3.577 4.617 1.00 90.44 119 ASP A N 1
ATOM 883 C CA . ASP A 1 119 ? -9.451 -3.674 5.107 1.00 90.44 119 ASP A CA 1
ATOM 884 C C . ASP A 1 119 ? -9.409 -4.215 6.543 1.00 90.44 119 ASP A C 1
ATOM 886 O O . ASP A 1 119 ? -9.369 -3.470 7.525 1.00 90.44 119 ASP A O 1
ATOM 890 N N . HIS A 1 120 ? -9.369 -5.545 6.648 1.00 88.94 120 HIS A N 1
ATOM 891 C CA . HIS A 1 120 ? -9.290 -6.254 7.927 1.00 88.94 120 HIS A CA 1
ATOM 892 C C . HIS A 1 120 ? -8.141 -5.783 8.827 1.00 88.94 120 HIS A C 1
ATOM 894 O O . HIS A 1 120 ? -8.326 -5.760 10.035 1.00 88.94 120 HIS A O 1
ATOM 900 N N . HIS A 1 121 ? -6.993 -5.355 8.280 1.00 90.12 121 HIS A N 1
ATOM 901 C CA . HIS A 1 121 ? -5.887 -4.880 9.119 1.00 90.12 121 HIS A CA 1
ATOM 902 C C . HIS A 1 121 ? -6.242 -3.567 9.824 1.00 90.12 121 HIS A C 1
ATOM 904 O O . HIS A 1 121 ? -5.861 -3.366 10.973 1.00 90.12 121 HIS A O 1
ATOM 910 N N . ILE A 1 122 ? -6.951 -2.657 9.143 1.00 91.25 122 ILE A N 1
ATOM 911 C CA . ILE A 1 122 ? -7.377 -1.379 9.734 1.00 91.25 122 ILE A CA 1
ATOM 912 C C . ILE A 1 122 ? -8.452 -1.625 10.790 1.00 91.25 122 ILE A C 1
ATOM 914 O O . ILE A 1 122 ? -8.389 -1.039 11.871 1.00 91.25 122 ILE A O 1
ATOM 918 N N . VAL A 1 123 ? -9.425 -2.484 10.472 1.00 93.75 123 VAL A N 1
ATOM 919 C CA . VAL A 1 123 ? -10.509 -2.842 11.392 1.00 93.75 123 VAL A CA 1
ATOM 920 C C . VAL A 1 123 ? -9.937 -3.494 12.643 1.00 93.75 123 VAL A C 1
ATOM 922 O O . VAL A 1 123 ? -10.151 -2.953 13.720 1.00 93.75 123 VAL A O 1
ATOM 925 N N . GLU A 1 124 ? -9.153 -4.565 12.498 1.00 92.69 124 GLU A N 1
ATOM 926 C CA . GLU A 1 124 ? -8.536 -5.308 13.604 1.00 92.69 124 GLU A CA 1
ATOM 927 C C . GLU A 1 124 ? -7.694 -4.390 14.493 1.00 92.69 124 GLU A C 1
ATOM 929 O O . GLU A 1 124 ? -7.913 -4.334 15.702 1.00 92.69 124 GLU A O 1
ATOM 934 N N . PHE A 1 125 ? -6.818 -3.577 13.887 1.00 93.12 125 PHE A N 1
ATOM 935 C CA . PHE A 1 125 ? -5.998 -2.611 14.617 1.00 93.12 125 PHE A CA 1
ATOM 936 C C . PHE A 1 125 ? -6.849 -1.672 15.475 1.00 93.12 125 PHE A C 1
ATOM 938 O O . PHE A 1 125 ? -6.555 -1.458 16.647 1.00 93.12 125 PHE A O 1
ATOM 945 N N . MET A 1 126 ? -7.913 -1.101 14.913 1.00 92.38 126 MET A N 1
ATOM 946 C CA . MET A 1 126 ? -8.760 -0.156 15.634 1.00 92.38 126 MET A CA 1
ATOM 947 C C . MET A 1 126 ? -9.623 -0.845 16.699 1.00 92.38 126 MET A C 1
ATOM 949 O O . MET A 1 126 ? -9.715 -0.347 17.822 1.00 92.38 126 MET A O 1
ATOM 953 N N . THR A 1 127 ? -10.256 -1.971 16.362 1.00 92.94 127 THR A N 1
ATOM 954 C CA . THR A 1 127 ? -11.131 -2.703 17.284 1.00 92.94 127 THR A CA 1
ATOM 955 C C . THR A 1 127 ? -10.354 -3.257 18.462 1.00 92.94 127 THR A C 1
ATOM 957 O O . THR A 1 127 ? -10.858 -3.182 19.572 1.00 92.94 127 THR A O 1
ATOM 960 N N . ASP A 1 128 ? -9.118 -3.724 18.276 1.00 92.69 128 ASP A N 1
ATOM 961 C CA . ASP A 1 128 ? -8.301 -4.250 19.374 1.00 92.69 128 ASP A CA 1
ATOM 962 C C . ASP A 1 128 ? -7.987 -3.188 20.429 1.00 92.69 128 ASP A C 1
ATOM 964 O O . ASP A 1 128 ? -8.137 -3.439 21.626 1.00 92.69 128 ASP A O 1
ATOM 968 N N . TYR A 1 129 ? -7.632 -1.967 20.019 1.00 90.06 129 TYR A N 1
ATOM 969 C CA . TYR A 1 129 ? -7.443 -0.876 20.978 1.00 90.06 129 TYR A CA 1
ATOM 970 C C . TYR A 1 129 ? -8.742 -0.505 21.691 1.00 90.06 129 TYR A C 1
ATOM 972 O O . TYR A 1 129 ? -8.735 -0.277 22.901 1.00 90.06 129 TYR A O 1
ATOM 980 N N . LEU A 1 130 ? -9.866 -0.474 20.973 1.00 90.44 130 LEU A N 1
ATOM 981 C CA . LEU A 1 130 ? -11.164 -0.207 21.589 1.00 90.44 130 LEU A CA 1
ATOM 982 C C . LEU A 1 130 ? -11.576 -1.332 22.552 1.00 90.44 130 LEU A C 1
ATOM 984 O O . LEU A 1 130 ? -12.094 -1.035 23.624 1.00 90.44 130 LEU A O 1
ATOM 988 N N . ARG A 1 131 ? -11.274 -2.599 22.242 1.00 90.38 131 ARG A N 1
ATOM 989 C CA . ARG A 1 131 ? -11.495 -3.748 23.136 1.00 90.38 131 ARG A CA 1
ATOM 990 C C . ARG A 1 131 ? -10.689 -3.610 24.417 1.00 90.38 131 ARG A C 1
ATOM 992 O O . ARG A 1 131 ? -11.221 -3.847 25.497 1.00 90.38 131 ARG A O 1
ATOM 999 N N . LEU A 1 132 ? -9.432 -3.172 24.330 1.00 88.56 132 LEU A N 1
ATOM 1000 C CA . LEU A 1 132 ? -8.612 -2.893 25.514 1.00 88.56 132 LEU A CA 1
ATOM 1001 C C . LEU A 1 132 ? -9.215 -1.778 26.380 1.00 88.56 132 LEU A C 1
ATOM 1003 O O . LEU A 1 132 ? -9.208 -1.879 27.604 1.00 88.56 132 LEU A O 1
ATOM 1007 N N . MET A 1 133 ? -9.784 -0.742 25.759 1.00 85.75 133 MET A N 1
ATOM 1008 C CA . MET A 1 133 ? -10.470 0.334 26.484 1.00 85.75 133 MET A CA 1
ATOM 1009 C C . MET A 1 133 ? -11.781 -0.132 27.136 1.00 85.75 133 MET A C 1
ATOM 1011 O O . MET A 1 133 ? -12.094 0.303 28.242 1.00 85.75 133 MET A O 1
ATOM 1015 N N . VAL A 1 134 ? -12.547 -1.006 26.473 1.00 85.50 134 VAL A N 1
ATOM 1016 C CA . VAL A 1 134 ? -13.820 -1.551 26.985 1.00 85.50 134 VAL A CA 1
ATOM 1017 C C . VAL A 1 134 ? -13.595 -2.594 28.085 1.00 85.50 134 VAL A C 1
ATOM 1019 O O . VAL A 1 134 ? -14.284 -2.562 29.098 1.00 85.50 134 VAL A O 1
ATOM 1022 N N . SER A 1 135 ? -12.597 -3.470 27.932 1.00 78.69 135 SER A N 1
ATOM 1023 C CA . SER A 1 135 ? -12.257 -4.530 28.900 1.00 78.69 135 SER A CA 1
ATOM 1024 C C . SER A 1 135 ? -11.635 -4.019 30.205 1.00 78.69 135 SER A C 1
ATOM 1026 O O . SER A 1 135 ? -11.384 -4.804 31.115 1.00 78.69 135 SER A O 1
ATOM 1028 N N . GLY A 1 136 ? -11.423 -2.707 30.335 1.00 68.38 136 GLY A N 1
ATOM 1029 C CA . GLY A 1 136 ? -11.113 -2.078 31.616 1.00 68.38 136 GLY A CA 1
ATOM 1030 C C . GLY A 1 136 ? -9.685 -2.286 32.114 1.00 68.38 136 GLY A C 1
ATOM 1031 O O . GLY A 1 136 ? -9.388 -1.874 33.228 1.00 68.38 136 GLY A O 1
ATOM 1032 N N . ASN A 1 137 ? -8.772 -2.832 31.303 1.00 55.41 137 ASN A N 1
ATOM 1033 C CA . ASN A 1 137 ? -7.374 -3.045 31.702 1.00 55.41 137 ASN A CA 1
ATOM 1034 C C . ASN A 1 137 ? -6.514 -1.761 31.642 1.00 55.41 137 ASN A C 1
ATOM 1036 O O . ASN A 1 137 ? -5.302 -1.807 31.429 1.00 55.41 137 ASN A O 1
ATOM 1040 N N . MET A 1 138 ? -7.146 -0.596 31.817 1.00 54.44 138 MET A N 1
ATOM 1041 C CA . MET A 1 138 ? -6.460 0.634 32.201 1.00 54.44 138 MET A CA 1
ATOM 1042 C C . MET A 1 138 ? -6.285 0.610 33.721 1.00 54.44 138 MET A C 1
ATOM 1044 O O . MET A 1 138 ? -6.965 1.339 34.439 1.00 54.44 138 MET A O 1
ATOM 1048 N N . ASP A 1 139 ? -5.388 -0.256 34.196 1.00 42.25 139 ASP A N 1
ATOM 1049 C CA . ASP A 1 139 ? -4.851 -0.153 35.550 1.00 42.25 139 ASP A CA 1
ATOM 1050 C C . ASP A 1 139 ? -4.154 1.213 35.671 1.00 42.25 139 ASP A C 1
ATOM 1052 O O . ASP A 1 139 ? -3.100 1.451 35.070 1.00 42.25 139 ASP A O 1
ATOM 1056 N N . ALA A 1 140 ? -4.786 2.124 36.408 1.00 41.06 140 ALA A N 1
ATOM 1057 C CA . ALA A 1 140 ? -4.221 3.379 36.889 1.00 41.06 140 ALA A CA 1
ATOM 1058 C C . ALA A 1 140 ? -4.233 3.371 38.419 1.00 41.06 140 ALA A C 1
ATOM 1060 O O . ALA A 1 140 ? -5.265 2.953 38.994 1.00 41.06 140 ALA A O 1
#

Mean predicted aligned error: 8.82 Å

pLDDT: mean 88.1, std 9.23, range [41.06, 95.88]

Nearest PDB structures (foldseek):
  2d4u-assembly1_A  TM=2.491E-01  e=8.567E+00  Escherichia coli

Radius of gyration: 25.59 Å; Cα contacts (8 Å, |Δi|>4): 71; chains: 1; bounding box: 48×31×72 Å

Secondary structure (DSSP, 8-state):
-HHHHHHHHHHHHHHHHHHHTT--GGGG--HHHHHHHHHHHHHHHHHHS-HHHHHHHHHHHHHHTSPPS--HHHHHHHHHHHHHHHHHHHHH-GGGGHHHHH-TTT-TTGGG-HHHHT-HHHHHHHHHHHHHHHTT----

Foldseek 3Di:
DCVVVVVVVVCCCVQVVCVVVVHDSVVVPDPVVCCVVVVVVVVCVVVVDDPVVVVVVVVCVVVVVPPDLDDPVLVVLVVVLVVVLVVCCVPVNLVSCVVCLVCVVPDPSNVVRVSQVVDPVNSVVVSVVSCCVSVPPPPD

Sequence (140 aa):
MLIIIGYIVVMASVFGGFAMAGGHLAALLQPIELLMIGGAAAGAFFVGNNSKAIKATLKSIPTLFKGSRYTKGLYMELMTLLFELLSKVRKEGLMSIEGDIEAPEESPIFSKYPGILADHHIVEFMTDYLRLMVSGNMDA

Solvent-accessible surface area (backbone atoms only — not comparable to full-atom values): 8206 Å² total; per-residue (Å²): 129,62,63,65,58,48,52,50,51,53,51,49,52,57,53,47,52,41,45,74,72,69,46,63,70,74,74,74,71,42,73,65,58,50,48,54,56,50,47,49,52,51,51,50,51,56,74,76,45,54,77,66,56,52,53,52,51,63,68,44,54,71,54,73,78,46,73,73,84,79,39,73,65,55,53,50,48,52,53,48,52,50,49,53,54,54,50,44,30,73,74,67,33,62,74,69,46,48,66,42,51,76,38,41,87,78,16,78,72,46,63,76,34,59,81,52,66,72,34,58,68,62,45,51,57,52,29,53,55,50,48,47,63,56,70,57,75,72,86,124